Protein AF-A0A661Z3V1-F1 (afdb_monomer)

Sequence (154 aa):
MIVNGIKLTSKQKEFCDRLVETKNPSLAAEEAYDIGSRGGRGNVDKTVSTARTIASINLDKPNIRQYLESISGNAANRIEQLSVTAKNESVRLKANQDILDRAGYKAAESLDITSRGEKIDLIEQKVALILTGKNDEDVQEREDSESGEGVVQG

Radius of gyration: 33.27 Å; Cα contacts (8 Å, |Δi|>4): 101; chains: 1; bounding box: 82×81×58 Å

pLDDT: mean 76.79, std 19.76, range [37.66, 96.75]

Solvent-accessible surface area (backbone atoms only — not comparable to full-atom values): 9405 Å² total; per-residue (Å²): 91,73,55,99,89,34,72,41,50,72,48,56,49,43,24,52,56,35,25,73,72,67,73,33,52,37,61,14,28,26,66,40,66,54,59,57,76,81,87,45,91,85,45,66,70,58,41,54,54,49,18,43,50,53,24,52,56,46,66,68,33,67,56,51,46,54,49,55,51,52,52,51,52,53,50,50,56,49,39,55,50,32,42,75,67,43,86,50,59,73,57,15,52,51,29,46,47,55,52,38,57,73,73,62,62,70,78,77,82,80,81,80,63,66,63,94,83,45,81,62,66,68,67,60,57,53,53,49,45,70,74,65,73,71,71,94,78,82,79,86,84,86,88,91,86,87,88,85,90,84,82,90,82,132

Foldseek 3Di:
DADPNFDDDQLLVQLLVVCVVVVDLLVSQCVSVVQCVPPPPPCPPVSSVVSVVVSVVSCPDPSSVVVNVVVVVVVLVVLVCQLPPPPDVVSNVVSVVVVCVVVVPDDDDDPQPDDPNDRPPVVVVVVVCVVVVDDPDPPPDPPDDDDDDDDDDD

Mean predicted aligned error: 16.07 Å

Structure (mmCIF, N/CA/C/O backbone):
data_AF-A0A661Z3V1-F1
#
_entry.id   AF-A0A661Z3V1-F1
#
loop_
_atom_site.group_PDB
_atom_site.id
_atom_site.type_symbol
_atom_site.label_atom_id
_atom_site.label_alt_id
_atom_site.label_comp_id
_atom_site.label_asym_id
_atom_site.label_entity_id
_atom_site.label_seq_id
_atom_site.pdbx_PDB_ins_code
_atom_site.Cartn_x
_atom_site.Cartn_y
_atom_site.Cartn_z
_atom_site.occupancy
_atom_site.B_iso_or_equiv
_atom_site.auth_seq_id
_atom_site.auth_comp_id
_atom_site.auth_asym_id
_atom_site.auth_atom_id
_atom_site.pdbx_PDB_model_num
ATOM 1 N N . MET A 1 1 ? 16.608 -10.314 -4.526 1.00 78.19 1 MET A N 1
ATOM 2 C CA . MET A 1 1 ? 16.408 -10.387 -3.064 1.00 78.19 1 MET A CA 1
ATOM 3 C C . MET A 1 1 ? 15.111 -11.132 -2.778 1.00 78.19 1 MET A C 1
ATOM 5 O O . MET A 1 1 ? 14.251 -11.161 -3.652 1.00 78.19 1 MET A O 1
ATOM 9 N N . ILE A 1 2 ? 14.983 -11.766 -1.612 1.00 75.94 2 ILE A N 1
ATOM 10 C CA . ILE A 1 2 ? 13.731 -12.396 -1.170 1.00 75.94 2 ILE A CA 1
ATOM 11 C C . ILE A 1 2 ? 13.212 -11.574 0.008 1.00 75.94 2 ILE A C 1
ATOM 13 O O . ILE A 1 2 ? 13.961 -11.338 0.952 1.00 75.94 2 ILE A O 1
ATOM 17 N N . VAL A 1 3 ? 11.967 -11.110 -0.066 1.00 76.44 3 VAL A N 1
ATOM 18 C CA . VAL A 1 3 ? 11.303 -10.340 0.995 1.00 76.44 3 VAL A CA 1
ATOM 19 C C . VAL A 1 3 ? 9.957 -10.996 1.262 1.00 76.44 3 VAL A C 1
ATOM 21 O O . VAL A 1 3 ? 9.203 -11.211 0.321 1.00 76.44 3 VAL A O 1
ATOM 24 N N . ASN A 1 4 ? 9.670 -11.362 2.514 1.00 77.25 4 ASN A N 1
ATOM 25 C CA . ASN A 1 4 ? 8.447 -12.090 2.891 1.00 77.25 4 ASN A CA 1
ATOM 26 C C . ASN A 1 4 ? 8.201 -13.363 2.048 1.00 77.25 4 ASN A C 1
ATOM 28 O O . ASN A 1 4 ? 7.070 -13.671 1.695 1.00 77.25 4 ASN A O 1
ATOM 32 N N . GLY A 1 5 ? 9.266 -14.079 1.661 1.00 82.50 5 GLY A N 1
ATOM 33 C CA . GLY A 1 5 ? 9.178 -15.259 0.784 1.00 82.50 5 GLY A CA 1
ATOM 34 C C . GLY A 1 5 ? 9.009 -14.949 -0.712 1.00 82.50 5 GLY A C 1
ATOM 35 O O . GLY A 1 5 ? 9.015 -15.861 -1.532 1.00 82.50 5 GLY A O 1
ATOM 36 N N . ILE A 1 6 ? 8.933 -13.671 -1.092 1.00 88.50 6 ILE A N 1
ATOM 37 C CA . ILE A 1 6 ? 8.679 -13.217 -2.461 1.00 88.50 6 ILE A CA 1
ATOM 38 C C . ILE A 1 6 ? 9.979 -12.731 -3.102 1.00 88.50 6 ILE A C 1
ATOM 40 O O . ILE A 1 6 ? 10.717 -11.914 -2.543 1.00 88.50 6 ILE A O 1
ATOM 44 N N . LYS A 1 7 ? 10.276 -13.216 -4.311 1.00 91.50 7 LYS A N 1
ATOM 45 C CA . LYS A 1 7 ? 11.473 -12.817 -5.062 1.00 91.50 7 LYS A CA 1
ATOM 46 C C . LYS A 1 7 ? 11.233 -11.490 -5.789 1.00 91.50 7 LYS A C 1
ATOM 48 O O . LYS A 1 7 ? 10.493 -11.439 -6.770 1.00 91.50 7 LYS A O 1
ATOM 53 N N . LEU A 1 8 ? 11.917 -10.436 -5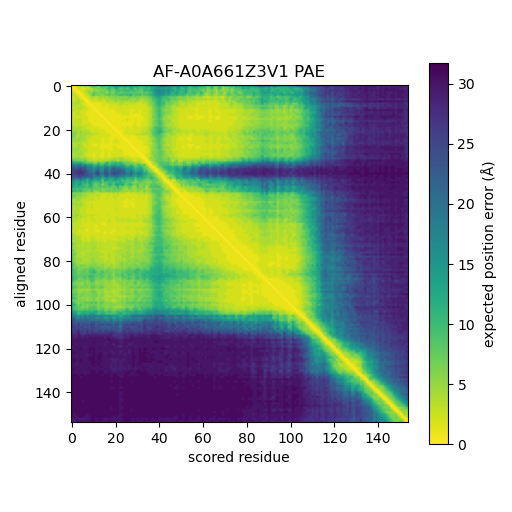.346 1.00 91.38 8 LEU A N 1
ATOM 54 C CA . LEU A 1 8 ? 11.914 -9.104 -5.963 1.00 91.38 8 LEU A CA 1
ATOM 55 C C . LEU A 1 8 ? 13.335 -8.684 -6.360 1.00 91.38 8 LEU A C 1
ATOM 57 O O . LEU A 1 8 ? 14.333 -9.148 -5.794 1.00 91.38 8 LEU A O 1
ATOM 61 N N . THR A 1 9 ? 13.451 -7.794 -7.341 1.00 93.81 9 THR A N 1
ATOM 62 C CA . THR A 1 9 ? 14.690 -7.032 -7.566 1.00 93.81 9 THR A CA 1
ATOM 63 C C . THR A 1 9 ? 14.732 -5.803 -6.653 1.00 93.81 9 THR A C 1
ATOM 65 O O . THR A 1 9 ? 13.703 -5.393 -6.119 1.00 93.81 9 THR A O 1
ATOM 68 N N . SER A 1 10 ? 15.913 -5.193 -6.484 1.00 93.31 10 SER A N 1
ATOM 69 C CA . SER A 1 10 ? 16.061 -3.985 -5.651 1.00 93.31 10 SER A CA 1
ATOM 70 C C . SER A 1 10 ? 15.134 -2.858 -6.116 1.00 93.31 10 SER A C 1
ATOM 72 O O . SER A 1 10 ? 14.394 -2.304 -5.312 1.00 93.31 10 SER A O 1
ATOM 74 N N . LYS A 1 11 ? 15.087 -2.608 -7.433 1.00 92.88 11 LYS A N 1
ATOM 75 C CA . LYS A 1 11 ? 14.214 -1.588 -8.035 1.00 92.88 11 LYS A CA 1
ATOM 76 C C . LYS A 1 11 ? 12.727 -1.890 -7.857 1.00 92.88 11 LYS A C 1
ATOM 78 O O . LYS A 1 11 ? 11.929 -0.982 -7.694 1.00 92.88 11 LYS A O 1
ATOM 83 N N . GLN A 1 12 ? 12.336 -3.165 -7.884 1.00 94.06 12 GLN A N 1
ATOM 84 C CA . GLN A 1 12 ? 10.936 -3.543 -7.665 1.00 94.06 12 GLN A CA 1
ATOM 85 C C . GLN A 1 12 ? 10.508 -3.316 -6.218 1.00 94.06 12 GLN A C 1
ATOM 87 O O . GLN A 1 12 ? 9.390 -2.866 -5.988 1.00 94.06 12 GLN A O 1
ATOM 92 N N . LYS A 1 13 ? 11.387 -3.611 -5.253 1.00 94.25 13 LYS A N 1
ATOM 93 C CA . LYS A 1 13 ? 11.128 -3.295 -3.848 1.00 94.25 13 LYS A CA 1
ATOM 94 C C . LYS A 1 13 ? 11.000 -1.785 -3.656 1.00 94.25 13 LYS A C 1
ATOM 96 O O . LYS A 1 13 ? 10.015 -1.339 -3.085 1.00 94.25 13 LYS A O 1
ATOM 101 N N . GLU A 1 14 ? 11.950 -1.021 -4.185 1.00 94.50 14 GLU A N 1
ATOM 102 C CA . GLU A 1 14 ? 11.938 0.441 -4.112 1.00 94.50 14 GLU A CA 1
ATOM 103 C C . GLU A 1 14 ? 10.673 1.037 -4.740 1.00 94.50 14 GLU A C 1
ATOM 105 O O . GLU A 1 14 ? 10.016 1.865 -4.119 1.00 94.50 14 GLU A O 1
ATOM 110 N N . PHE A 1 15 ? 10.254 0.534 -5.905 1.00 95.75 15 PHE A N 1
ATOM 111 C CA . PHE A 1 15 ? 8.981 0.907 -6.522 1.00 95.75 15 PHE A CA 1
ATOM 112 C C . PHE A 1 15 ? 7.792 0.676 -5.582 1.00 95.75 15 PHE A C 1
ATOM 114 O O . PHE A 1 15 ? 6.937 1.546 -5.451 1.00 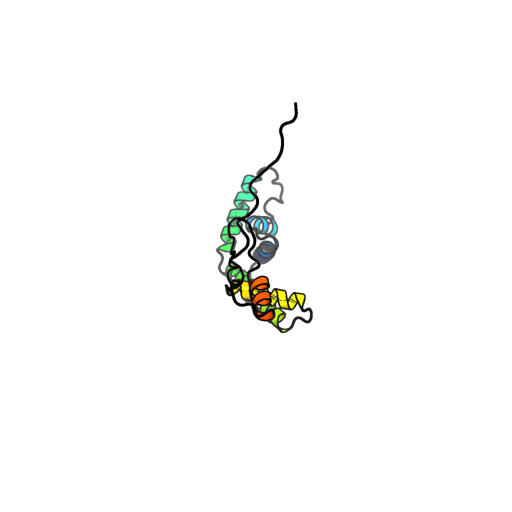95.75 15 PHE A O 1
ATOM 121 N N . CYS A 1 16 ? 7.728 -0.478 -4.914 1.00 94.69 16 CYS A N 1
ATOM 122 C CA . CYS A 1 16 ? 6.636 -0.780 -3.989 1.00 94.69 16 CYS A CA 1
ATOM 123 C C . CYS A 1 16 ? 6.660 0.132 -2.757 1.00 94.69 16 CYS A C 1
ATOM 125 O O . CYS A 1 16 ? 5.613 0.628 -2.350 1.00 94.69 16 CYS A O 1
ATOM 127 N N . ASP A 1 17 ? 7.841 0.376 -2.186 1.00 94.00 17 ASP A N 1
ATOM 128 C CA . ASP A 1 17 ? 7.997 1.241 -1.016 1.00 94.00 17 ASP A CA 1
ATOM 129 C C . ASP A 1 17 ? 7.568 2.685 -1.354 1.00 94.00 17 ASP A C 1
ATOM 131 O O . ASP A 1 17 ? 6.770 3.284 -0.631 1.00 94.00 17 ASP A O 1
ATOM 135 N N . ARG A 1 18 ? 7.994 3.204 -2.515 1.00 94.50 18 ARG A N 1
ATOM 136 C CA . ARG A 1 18 ? 7.585 4.526 -3.016 1.00 94.50 18 ARG A CA 1
ATOM 137 C C . ARG A 1 18 ? 6.113 4.600 -3.381 1.00 94.50 18 ARG A C 1
ATOM 139 O O . ARG A 1 18 ? 5.491 5.640 -3.186 1.00 94.50 18 ARG A O 1
ATOM 146 N N . LEU A 1 19 ? 5.527 3.521 -3.892 1.00 95.44 19 LEU A N 1
ATOM 147 C CA . LEU A 1 19 ? 4.099 3.479 -4.199 1.00 95.44 19 LEU A CA 1
ATOM 148 C C . LEU A 1 19 ? 3.251 3.623 -2.930 1.00 95.44 19 LEU A C 1
ATOM 150 O O . LEU A 1 19 ? 2.266 4.360 -2.939 1.00 95.44 19 LEU A O 1
ATOM 154 N N . VAL A 1 20 ? 3.639 2.953 -1.841 1.00 93.31 20 VAL A N 1
ATOM 155 C CA . VAL A 1 20 ? 2.945 3.054 -0.546 1.00 93.31 20 VAL A CA 1
ATOM 156 C C . VAL A 1 20 ? 3.062 4.466 0.038 1.00 93.31 20 VAL A C 1
ATOM 158 O O . VAL A 1 20 ? 2.091 4.976 0.594 1.00 93.31 20 VAL A O 1
ATOM 161 N N . GLU A 1 21 ? 4.219 5.109 -0.123 1.00 93.00 21 GLU A N 1
ATOM 162 C CA . GLU A 1 21 ? 4.480 6.472 0.352 1.00 93.00 21 GLU A CA 1
ATOM 163 C C . GLU A 1 21 ? 3.729 7.538 -0.466 1.00 93.00 21 GLU A C 1
ATOM 165 O O . GLU A 1 21 ? 2.983 8.349 0.082 1.00 93.00 21 GLU A O 1
ATOM 170 N N . THR A 1 22 ? 3.903 7.526 -1.787 1.00 91.94 22 THR A N 1
ATOM 171 C CA . THR A 1 22 ? 3.431 8.592 -2.688 1.00 91.94 22 THR A CA 1
ATOM 172 C C . THR A 1 22 ? 1.981 8.424 -3.132 1.00 91.94 22 THR A C 1
ATOM 174 O O . THR A 1 22 ? 1.359 9.389 -3.573 1.00 91.94 22 THR A O 1
ATOM 177 N N . LYS A 1 23 ? 1.445 7.195 -3.077 1.00 92.44 23 LYS A N 1
ATOM 178 C CA . LYS A 1 23 ? 0.152 6.804 -3.669 1.00 92.44 23 LYS A CA 1
ATOM 179 C C . LYS A 1 23 ? 0.043 7.112 -5.171 1.00 92.44 23 LYS A C 1
ATOM 181 O O . LYS A 1 23 ? -1.060 7.165 -5.712 1.00 92.44 23 LYS A O 1
ATOM 186 N N . ASN A 1 24 ? 1.175 7.292 -5.856 1.00 93.69 24 ASN A N 1
ATOM 187 C CA . ASN A 1 24 ? 1.236 7.582 -7.283 1.00 93.69 24 ASN A CA 1
ATOM 188 C C . ASN A 1 24 ? 2.177 6.584 -7.986 1.00 93.69 24 ASN A C 1
ATOM 190 O O . ASN A 1 24 ? 3.397 6.687 -7.845 1.00 93.69 24 ASN A O 1
ATOM 194 N N . PRO A 1 25 ? 1.639 5.637 -8.780 1.00 93.00 25 PRO A N 1
ATOM 195 C CA . PRO A 1 25 ? 2.447 4.631 -9.465 1.00 93.00 25 PRO A CA 1
ATOM 196 C C . PRO A 1 25 ? 3.482 5.206 -10.431 1.00 93.00 25 PRO A C 1
ATOM 198 O O . PRO A 1 25 ? 4.581 4.666 -10.530 1.00 93.00 25 PRO A O 1
ATOM 201 N N . SER A 1 26 ? 3.158 6.292 -11.134 1.00 92.38 26 SER A N 1
ATOM 202 C CA . SER A 1 26 ? 4.089 6.907 -12.082 1.00 92.38 26 SER A CA 1
ATOM 203 C C . SER A 1 26 ? 5.271 7.536 -11.350 1.00 92.38 26 SER A C 1
ATOM 205 O O . SER A 1 26 ? 6.409 7.263 -11.710 1.00 92.38 26 SER A O 1
ATOM 207 N N . LEU A 1 27 ? 5.013 8.283 -10.272 1.00 91.06 27 LEU A N 1
ATOM 208 C CA . LEU A 1 27 ? 6.071 8.900 -9.465 1.00 91.06 27 LEU A CA 1
ATOM 209 C C . LEU A 1 27 ? 6.961 7.838 -8.800 1.00 91.06 27 LEU A C 1
ATOM 211 O O . LEU A 1 27 ? 8.185 7.924 -8.845 1.00 91.06 27 LEU A O 1
ATOM 215 N N . ALA A 1 28 ? 6.354 6.773 -8.271 1.00 94.00 28 ALA A N 1
ATOM 216 C CA . ALA A 1 28 ? 7.095 5.641 -7.724 1.00 94.00 28 ALA A CA 1
ATOM 217 C C . ALA A 1 28 ? 8.000 4.964 -8.770 1.00 94.00 28 ALA A C 1
ATOM 219 O O . ALA A 1 28 ? 9.095 4.508 -8.442 1.00 94.00 28 ALA A O 1
ATOM 220 N N . ALA A 1 29 ? 7.561 4.894 -10.033 1.00 92.81 29 ALA A N 1
ATOM 221 C CA . ALA A 1 29 ? 8.377 4.379 -11.129 1.00 92.81 29 ALA A CA 1
ATOM 222 C C . ALA A 1 29 ? 9.503 5.343 -11.523 1.00 92.81 29 ALA A C 1
ATOM 224 O O . ALA A 1 29 ? 10.613 4.876 -11.775 1.00 92.81 29 ALA A O 1
ATOM 225 N N . GLU A 1 30 ? 9.247 6.653 -11.561 1.00 90.50 30 GLU A N 1
ATOM 226 C CA . GLU A 1 30 ? 10.266 7.672 -11.848 1.00 90.50 30 GLU A CA 1
ATOM 227 C C . GLU A 1 30 ? 11.429 7.580 -10.865 1.00 90.50 30 GLU A C 1
ATOM 229 O O . GLU A 1 30 ? 12.578 7.447 -11.291 1.00 90.50 30 GLU A O 1
ATOM 234 N N . GLU A 1 31 ? 11.119 7.545 -9.568 1.00 90.00 31 GLU A N 1
ATOM 235 C CA . GLU A 1 31 ? 12.117 7.478 -8.502 1.00 90.00 31 GLU A CA 1
ATOM 236 C C . GLU A 1 31 ? 12.857 6.131 -8.495 1.00 90.00 31 GLU A C 1
ATOM 238 O O . GLU A 1 31 ? 14.084 6.100 -8.540 1.00 90.00 31 GLU A O 1
ATOM 243 N N . ALA A 1 32 ? 12.137 5.003 -8.526 1.00 91.94 32 ALA A N 1
ATOM 244 C CA . ALA A 1 32 ? 12.758 3.678 -8.403 1.00 91.94 32 ALA A CA 1
ATOM 245 C C . ALA A 1 32 ? 13.565 3.236 -9.640 1.00 91.94 32 ALA A C 1
ATOM 247 O O . ALA A 1 32 ? 14.428 2.353 -9.561 1.00 91.94 32 ALA A O 1
ATOM 248 N N . TYR A 1 33 ? 13.261 3.792 -10.817 1.00 88.50 33 TYR A N 1
ATOM 249 C CA . TYR A 1 33 ? 13.943 3.447 -12.067 1.00 88.50 33 TYR A CA 1
ATOM 250 C C . TYR A 1 33 ? 14.862 4.546 -12.591 1.00 88.50 33 TYR A C 1
ATOM 252 O O . TYR A 1 33 ? 15.543 4.288 -13.588 1.00 88.50 33 TYR A O 1
ATOM 260 N N . ASP A 1 34 ? 14.959 5.678 -11.889 1.00 84.81 34 ASP A N 1
ATOM 261 C CA . ASP A 1 34 ? 15.796 6.826 -12.247 1.00 84.81 34 ASP A CA 1
ATOM 262 C C . ASP A 1 34 ? 15.423 7.407 -13.627 1.00 84.81 34 ASP A C 1
ATOM 264 O O . ASP A 1 34 ? 16.269 7.692 -14.482 1.00 84.81 34 ASP A O 1
ATOM 268 N N . ILE A 1 35 ? 14.115 7.504 -13.894 1.00 80.19 35 ILE A N 1
ATOM 269 C CA . ILE A 1 35 ? 13.588 7.925 -15.197 1.00 80.19 35 ILE A CA 1
ATOM 270 C C . ILE A 1 35 ? 13.738 9.448 -15.314 1.00 80.19 35 ILE A C 1
ATOM 272 O O . ILE A 1 35 ? 13.036 10.203 -14.656 1.00 80.19 35 ILE A O 1
ATOM 276 N N 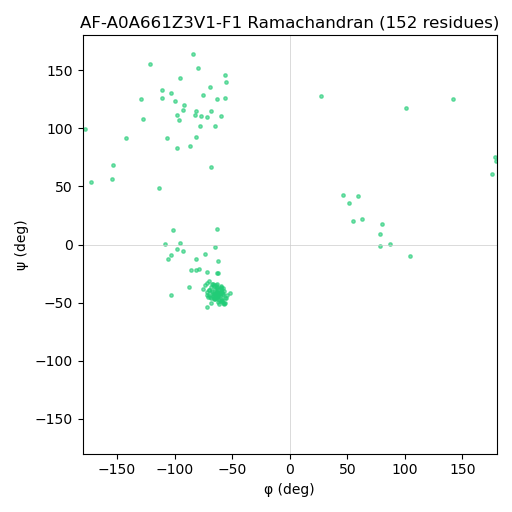. GLY A 1 36 ? 14.640 9.904 -16.188 1.00 69.56 36 GLY A N 1
ATOM 277 C CA . GLY A 1 36 ? 14.847 11.331 -16.485 1.00 69.56 36 GLY A CA 1
ATOM 278 C C . GLY A 1 36 ? 16.100 11.962 -15.862 1.00 69.56 36 GLY A C 1
ATOM 279 O O . GLY A 1 36 ? 16.490 13.056 -16.269 1.00 69.56 36 GLY A O 1
ATOM 280 N N . SER A 1 37 ? 16.794 11.263 -14.961 1.00 66.38 37 SER A N 1
ATOM 281 C CA . SER A 1 37 ? 17.930 11.811 -14.198 1.00 66.38 37 SER A CA 1
ATOM 282 C C . SER A 1 37 ? 19.252 11.876 -14.974 1.00 66.38 37 SER A C 1
ATOM 284 O O . SER A 1 37 ? 20.131 12.675 -14.652 1.00 66.38 37 SER A O 1
ATOM 286 N N . ARG A 1 38 ? 19.413 11.083 -16.045 1.00 56.03 38 ARG A N 1
ATOM 287 C CA . ARG A 1 38 ? 20.602 11.112 -16.920 1.00 56.03 38 ARG A CA 1
ATOM 288 C C . ARG A 1 38 ? 20.355 11.956 -18.176 1.00 56.03 38 ARG A C 1
ATOM 290 O O . ARG A 1 38 ? 20.029 11.434 -19.235 1.00 56.03 38 ARG A O 1
ATOM 297 N N . GLY A 1 39 ? 20.528 13.275 -18.049 1.00 50.91 39 GLY A N 1
ATOM 298 C CA . GLY A 1 39 ? 20.785 14.195 -19.174 1.00 50.91 39 GLY A CA 1
ATOM 299 C C . GLY A 1 39 ? 19.591 14.625 -20.041 1.00 50.91 39 GLY A C 1
ATOM 300 O O . GLY A 1 39 ? 19.791 15.272 -21.065 1.00 50.91 39 GLY A O 1
ATOM 301 N N . GLY A 1 40 ? 18.354 14.305 -19.658 1.00 48.62 40 GLY A N 1
ATOM 302 C CA . GLY A 1 40 ? 17.185 14.434 -20.532 1.00 48.62 40 GLY A CA 1
ATOM 303 C C . GLY A 1 40 ? 16.157 15.483 -20.115 1.00 48.62 40 GLY A C 1
ATOM 304 O O . GLY A 1 40 ? 14.970 15.179 -20.128 1.00 48.62 40 GLY A O 1
ATOM 305 N N . ARG A 1 41 ? 16.550 16.726 -19.802 1.00 50.19 41 ARG A N 1
ATOM 306 C CA . ARG A 1 41 ? 15.584 17.824 -19.539 1.00 50.19 41 ARG A CA 1
ATOM 307 C C . ARG A 1 41 ? 14.745 18.218 -20.775 1.00 50.19 41 ARG A C 1
ATOM 309 O O . ARG A 1 41 ? 13.899 19.096 -20.685 1.00 50.19 41 ARG A O 1
ATOM 316 N N . GLY A 1 42 ? 14.984 17.585 -21.928 1.00 52.09 42 GLY A N 1
ATOM 317 C CA . GLY A 1 42 ? 14.401 17.944 -23.224 1.00 52.09 42 GLY A CA 1
ATOM 318 C C . GLY A 1 42 ? 13.141 17.184 -23.653 1.00 52.09 42 GLY A C 1
ATOM 319 O O . GLY A 1 42 ? 12.682 17.419 -24.763 1.00 52.09 42 GLY A O 1
ATOM 320 N N . ASN A 1 43 ? 12.590 16.256 -22.861 1.00 62.94 43 ASN A N 1
ATOM 321 C CA . ASN A 1 43 ? 11.362 15.531 -23.237 1.00 62.94 43 ASN A CA 1
ATOM 322 C C . ASN A 1 43 ? 10.571 15.049 -22.006 1.00 62.94 43 ASN A C 1
ATOM 324 O O . ASN A 1 43 ? 10.472 13.849 -21.746 1.00 62.94 43 ASN A O 1
ATOM 328 N N . VAL A 1 44 ? 9.999 15.993 -21.251 1.00 65.00 44 VAL A N 1
ATOM 329 C CA . VAL A 1 44 ? 9.140 15.709 -20.082 1.00 65.00 44 VAL A CA 1
ATOM 330 C C . VAL A 1 44 ? 8.016 14.726 -20.443 1.00 65.00 44 VAL A C 1
ATOM 332 O O . VAL A 1 44 ? 7.798 13.753 -19.725 1.00 65.00 44 VAL A O 1
ATOM 335 N N . ASP A 1 45 ? 7.396 14.885 -21.614 1.00 65.31 45 ASP A N 1
ATOM 336 C CA . ASP A 1 45 ? 6.300 14.019 -22.069 1.00 65.31 45 ASP A CA 1
ATOM 337 C C . ASP A 1 45 ? 6.721 12.551 -22.257 1.00 65.31 45 ASP A C 1
ATOM 339 O O . ASP A 1 45 ? 5.968 11.625 -21.940 1.00 65.31 45 ASP A O 1
ATOM 343 N N . LYS A 1 46 ? 7.954 12.304 -22.726 1.00 66.38 46 LYS A N 1
ATOM 344 C CA . LYS A 1 46 ? 8.479 10.936 -22.884 1.00 66.38 46 LYS A CA 1
ATOM 345 C C . LYS A 1 46 ? 8.816 10.307 -21.535 1.00 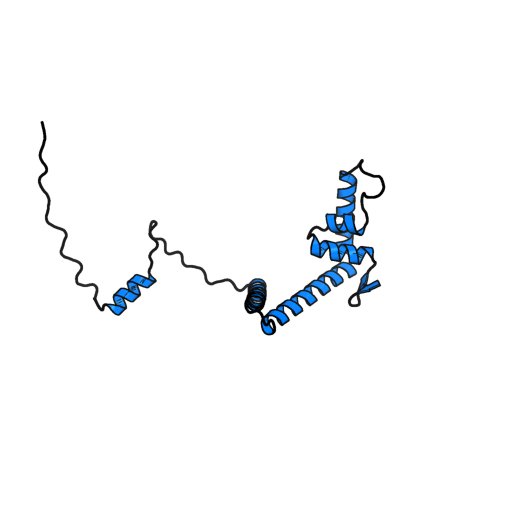66.38 46 LYS A C 1
ATOM 347 O O . LYS A 1 46 ? 8.602 9.106 -21.371 1.00 66.38 46 LYS A O 1
ATOM 352 N N . THR A 1 47 ? 9.298 11.099 -20.578 1.00 72.44 47 THR A N 1
ATOM 353 C CA . THR A 1 47 ? 9.559 10.657 -19.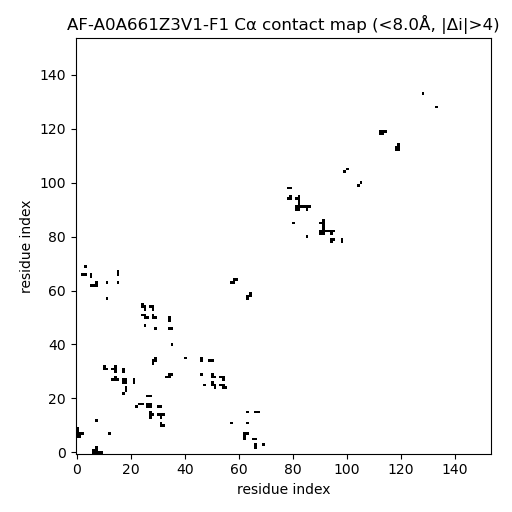199 1.00 72.44 47 THR A CA 1
ATOM 354 C C . THR A 1 47 ? 8.266 10.188 -18.535 1.00 72.44 47 THR A C 1
ATOM 356 O O . THR A 1 47 ? 8.200 9.043 -18.089 1.00 72.44 47 THR A O 1
ATOM 359 N N . VAL A 1 48 ? 7.208 11.004 -18.590 1.00 74.06 48 VAL A N 1
ATOM 360 C CA . VAL A 1 48 ? 5.897 10.680 -17.997 1.00 74.06 48 VAL A CA 1
ATOM 361 C C . VAL A 1 48 ? 5.278 9.437 -18.647 1.00 74.06 48 VAL A C 1
ATOM 363 O O . VAL A 1 48 ? 4.777 8.546 -17.956 1.00 74.06 48 VAL A O 1
ATOM 366 N N . SER A 1 49 ? 5.342 9.331 -19.979 1.00 82.25 49 SER A N 1
ATOM 367 C CA . SER A 1 49 ? 4.832 8.159 -20.708 1.00 82.25 49 SER A CA 1
ATOM 368 C C . SER A 1 49 ? 5.584 6.869 -20.341 1.00 82.25 49 SER A C 1
ATOM 370 O O . SER A 1 49 ? 4.979 5.816 -20.107 1.00 82.25 49 SER A O 1
ATOM 372 N N . THR A 1 50 ? 6.909 6.960 -20.206 1.00 86.62 50 THR A N 1
ATOM 373 C CA . THR A 1 50 ? 7.764 5.830 -19.814 1.00 86.62 50 THR A CA 1
ATOM 374 C C . THR A 1 50 ? 7.472 5.388 -18.382 1.00 86.62 50 THR A C 1
ATOM 376 O O . THR A 1 50 ? 7.283 4.197 -18.133 1.00 86.62 50 THR A O 1
ATOM 379 N N . ALA A 1 51 ? 7.366 6.339 -17.452 1.00 89.44 51 ALA A N 1
ATOM 380 C CA . ALA A 1 51 ? 7.037 6.077 -16.057 1.00 89.44 51 ALA A CA 1
ATOM 381 C C . ALA A 1 51 ? 5.689 5.377 -15.902 1.00 89.44 51 ALA A C 1
ATOM 383 O O . ALA A 1 51 ? 5.601 4.336 -15.249 1.00 89.44 51 ALA A O 1
ATOM 384 N N . ARG A 1 52 ? 4.655 5.884 -16.581 1.00 91.56 52 ARG A N 1
ATOM 385 C CA . ARG A 1 52 ? 3.318 5.280 -16.574 1.00 91.56 52 ARG A CA 1
ATOM 386 C C . ARG A 1 52 ? 3.334 3.846 -17.105 1.00 91.56 52 ARG A C 1
ATOM 388 O O . ARG A 1 52 ? 2.693 2.968 -16.532 1.00 91.56 52 ARG A O 1
ATOM 395 N N . THR A 1 53 ? 4.090 3.601 -18.174 1.00 92.50 53 THR A N 1
ATOM 396 C CA . THR A 1 53 ? 4.221 2.266 -18.773 1.00 92.50 53 THR A CA 1
ATOM 397 C C . THR A 1 53 ? 4.924 1.298 -17.821 1.00 92.50 53 THR A C 1
ATOM 399 O O . THR A 1 53 ? 4.426 0.200 -17.576 1.00 92.50 53 THR A O 1
ATOM 402 N N . ILE A 1 54 ? 6.046 1.710 -17.222 1.00 91.81 54 ILE A N 1
ATOM 403 C CA . ILE A 1 54 ? 6.786 0.898 -16.245 1.00 91.81 54 ILE A CA 1
ATOM 404 C C . ILE A 1 54 ? 5.927 0.611 -15.013 1.00 91.81 54 ILE A C 1
ATOM 406 O O . ILE A 1 54 ? 5.913 -0.525 -14.536 1.00 91.81 54 ILE A O 1
ATOM 410 N N . ALA A 1 55 ? 5.188 1.608 -14.526 1.00 94.00 55 ALA A N 1
ATOM 411 C CA . ALA A 1 55 ? 4.272 1.454 -13.408 1.00 94.00 55 ALA A CA 1
ATOM 412 C C . ALA A 1 55 ? 3.191 0.408 -13.705 1.00 94.00 55 ALA A C 1
ATOM 414 O O . ALA A 1 55 ? 3.016 -0.514 -12.911 1.00 94.00 55 ALA A O 1
ATOM 415 N N . SER A 1 56 ? 2.531 0.491 -14.868 1.00 95.62 56 SER A N 1
ATOM 416 C CA . SER A 1 56 ? 1.531 -0.498 -15.294 1.00 95.62 56 SER A CA 1
ATOM 417 C C . SER A 1 56 ? 2.129 -1.903 -15.350 1.00 95.62 56 SER A C 1
ATOM 419 O O . SER A 1 56 ? 1.614 -2.824 -14.725 1.00 95.62 56 SER A O 1
ATOM 421 N N . ILE A 1 57 ? 3.280 -2.053 -16.015 1.00 93.94 57 ILE A N 1
ATOM 422 C CA . ILE A 1 57 ? 3.974 -3.341 -16.135 1.00 93.94 57 ILE A CA 1
ATOM 423 C C . ILE A 1 57 ? 4.339 -3.901 -14.758 1.00 93.94 57 ILE A C 1
ATOM 425 O O . ILE A 1 57 ? 4.266 -5.107 -14.543 1.00 93.94 57 ILE A O 1
ATOM 429 N N . ASN A 1 58 ? 4.773 -3.059 -13.820 1.00 93.62 58 ASN A N 1
ATOM 430 C CA . ASN A 1 58 ? 5.106 -3.502 -12.473 1.00 93.62 58 ASN A CA 1
ATOM 431 C C . ASN A 1 58 ? 3.874 -3.918 -11.675 1.00 93.62 58 ASN A C 1
ATOM 433 O O . ASN A 1 58 ? 3.916 -4.961 -11.027 1.00 93.62 58 ASN A O 1
ATOM 437 N N . LEU A 1 59 ? 2.785 -3.156 -11.748 1.00 95.00 59 LEU A N 1
ATOM 438 C CA . LEU A 1 59 ? 1.535 -3.510 -11.081 1.00 95.00 59 LEU A CA 1
ATOM 439 C C . LEU A 1 59 ? 0.936 -4.809 -11.626 1.00 95.00 59 LEU A C 1
ATOM 441 O O . LEU A 1 59 ? 0.245 -5.498 -10.885 1.00 95.00 59 LEU A O 1
ATOM 445 N N . ASP A 1 60 ? 1.244 -5.194 -12.865 1.00 95.50 60 ASP A N 1
ATOM 446 C CA . ASP A 1 60 ? 0.802 -6.464 -13.448 1.00 95.50 60 ASP A CA 1
ATOM 447 C C . ASP A 1 60 ? 1.648 -7.676 -13.051 1.00 95.50 60 ASP A C 1
ATOM 449 O O . ASP A 1 60 ? 1.226 -8.819 -13.245 1.00 95.50 60 ASP A O 1
ATOM 453 N N . LYS A 1 61 ? 2.822 -7.471 -12.446 1.00 94.69 61 LYS A N 1
ATOM 454 C CA . LYS A 1 61 ? 3.686 -8.586 -12.053 1.00 94.69 61 LYS A CA 1
ATOM 455 C C . LYS A 1 61 ? 3.153 -9.293 -10.798 1.00 94.69 61 LYS A C 1
ATOM 457 O O . LYS A 1 61 ? 2.990 -8.642 -9.762 1.00 94.69 61 LYS A O 1
ATOM 462 N N . PRO A 1 62 ? 2.995 -10.634 -10.822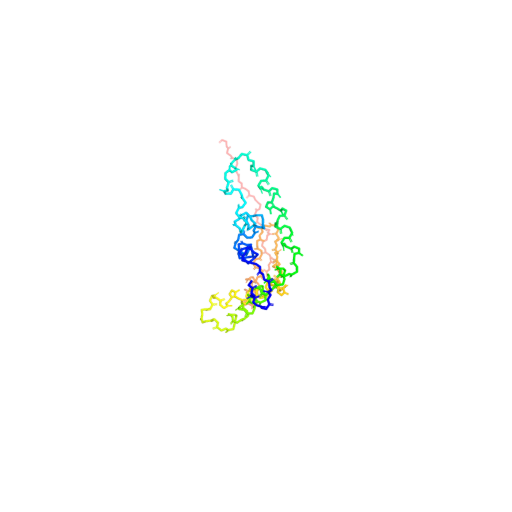 1.00 94.56 62 PRO A N 1
ATOM 463 C CA . PRO A 1 62 ? 2.464 -11.389 -9.685 1.00 94.56 62 PRO A CA 1
ATOM 464 C C . PRO A 1 62 ? 3.255 -11.200 -8.388 1.00 94.56 62 PRO A C 1
ATOM 466 O O . PRO A 1 62 ? 2.671 -11.060 -7.323 1.00 94.56 62 PRO A O 1
ATOM 469 N N . ASN A 1 63 ? 4.586 -11.143 -8.469 1.00 93.88 63 ASN A N 1
ATOM 470 C CA . ASN A 1 63 ? 5.439 -10.959 -7.295 1.00 93.88 63 ASN A CA 1
ATOM 471 C C . ASN A 1 63 ? 5.277 -9.570 -6.651 1.00 93.88 63 ASN A C 1
ATOM 473 O O . ASN A 1 63 ? 5.354 -9.451 -5.434 1.00 93.88 63 ASN A O 1
ATOM 477 N N . ILE A 1 64 ? 5.031 -8.523 -7.441 1.00 94.31 64 ILE A N 1
ATOM 478 C CA . ILE A 1 64 ? 4.762 -7.178 -6.917 1.00 94.31 64 ILE A CA 1
ATOM 479 C C . ILE A 1 64 ? 3.387 -7.136 -6.251 1.00 94.31 64 ILE A C 1
ATOM 481 O O . ILE A 1 64 ? 3.283 -6.648 -5.129 1.00 94.31 64 ILE A O 1
ATOM 485 N N . ARG A 1 65 ? 2.357 -7.709 -6.890 1.00 94.56 65 ARG A N 1
ATOM 486 C CA . ARG A 1 65 ? 1.011 -7.814 -6.300 1.00 94.56 65 ARG A CA 1
ATOM 487 C C . ARG A 1 65 ? 1.038 -8.555 -4.964 1.00 94.56 65 ARG A C 1
ATOM 489 O O . ARG A 1 65 ? 0.615 -7.994 -3.962 1.00 94.56 65 ARG A O 1
ATOM 496 N N . GLN A 1 66 ? 1.655 -9.737 -4.926 1.00 93.75 66 GLN A N 1
ATOM 497 C CA . GLN A 1 66 ? 1.820 -10.518 -3.694 1.00 93.75 66 GLN A CA 1
ATOM 498 C C . GLN A 1 66 ? 2.564 -9.739 -2.604 1.00 93.75 66 GLN A C 1
ATOM 500 O O . GLN A 1 66 ? 2.244 -9.848 -1.422 1.00 93.75 66 GLN A O 1
ATOM 505 N N . TYR A 1 67 ? 3.570 -8.941 -2.974 1.00 94.25 67 TYR A N 1
ATOM 506 C CA . TYR A 1 67 ? 4.314 -8.156 -1.994 1.00 94.25 67 TYR A CA 1
ATOM 507 C C . TYR A 1 67 ? 3.458 -7.036 -1.405 1.00 94.25 67 TYR A C 1
ATOM 509 O O . TYR A 1 67 ? 3.423 -6.887 -0.182 1.00 94.25 67 TYR A O 1
ATOM 517 N N . LEU A 1 68 ? 2.728 -6.301 -2.246 1.00 93.44 68 LEU A N 1
ATOM 518 C CA . LEU A 1 68 ? 1.790 -5.270 -1.802 1.00 93.44 68 LEU A CA 1
ATOM 519 C C . LEU A 1 68 ? 0.680 -5.868 -0.925 1.00 93.44 68 LEU A C 1
ATOM 521 O O . LEU A 1 68 ? 0.415 -5.339 0.150 1.00 93.44 68 LEU A O 1
ATOM 525 N N . GLU A 1 69 ? 0.121 -7.017 -1.310 1.00 92.56 69 GLU A N 1
ATOM 526 C CA . GLU A 1 69 ? -0.836 -7.777 -0.494 1.00 92.56 69 GLU A CA 1
ATOM 527 C C . GLU A 1 69 ? -0.237 -8.167 0.865 1.00 92.56 69 GLU A C 1
ATOM 529 O O . GLU A 1 69 ? -0.884 -7.992 1.898 1.00 92.56 69 GLU A O 1
ATOM 534 N N . SER A 1 70 ? 1.023 -8.619 0.899 1.00 93.00 70 SER A N 1
ATOM 535 C CA . SER A 1 70 ? 1.709 -8.955 2.153 1.00 93.00 70 SER A CA 1
ATOM 536 C C . SER A 1 70 ? 1.878 -7.737 3.069 1.00 93.00 70 SER A C 1
ATOM 538 O O . SER A 1 70 ? 1.725 -7.848 4.286 1.00 93.00 70 SER A O 1
ATOM 540 N N . ILE A 1 71 ? 2.158 -6.555 2.504 1.00 91.19 71 ILE A N 1
ATOM 541 C CA . ILE A 1 71 ? 2.236 -5.301 3.263 1.00 91.19 71 ILE A CA 1
ATOM 542 C C . ILE A 1 71 ? 0.859 -4.957 3.829 1.00 91.19 71 ILE A C 1
ATOM 544 O O . ILE A 1 71 ? 0.754 -4.654 5.018 1.00 91.19 71 ILE A O 1
ATOM 548 N N . SER A 1 72 ? -0.190 -5.041 3.009 1.00 89.69 72 SER A N 1
ATOM 549 C CA . SER A 1 72 ? -1.565 -4.776 3.435 1.00 89.69 72 SER A CA 1
ATOM 550 C C . SER A 1 72 ? -2.016 -5.725 4.547 1.00 89.69 72 SER A C 1
ATOM 552 O O . SER A 1 72 ? -2.554 -5.258 5.550 1.00 89.69 72 SER A O 1
ATOM 554 N N . GLY A 1 73 ? -1.737 -7.026 4.431 1.00 90.81 73 GLY A N 1
ATOM 555 C CA . GLY A 1 73 ? -2.047 -8.010 5.472 1.00 90.81 73 GLY A CA 1
ATOM 556 C C . GLY A 1 73 ? -1.305 -7.729 6.780 1.00 90.81 73 GLY A C 1
ATOM 557 O O . GLY A 1 73 ? -1.904 -7.716 7.853 1.00 90.81 73 GLY A O 1
ATOM 558 N N . ASN A 1 74 ? -0.012 -7.399 6.701 1.00 91.56 74 ASN A N 1
ATOM 559 C CA . ASN A 1 74 ? 0.770 -7.015 7.878 1.00 91.56 74 ASN A CA 1
ATOM 560 C C . ASN A 1 74 ? 0.243 -5.735 8.542 1.00 91.56 74 ASN A C 1
ATOM 562 O O . ASN A 1 74 ? 0.259 -5.628 9.768 1.00 91.56 74 ASN A O 1
ATOM 566 N N . ALA A 1 75 ? -0.213 -4.760 7.755 1.00 91.19 75 ALA A N 1
ATOM 567 C CA . ALA A 1 75 ? -0.817 -3.541 8.278 1.00 91.19 75 ALA A CA 1
ATOM 568 C C . ALA A 1 75 ? -2.152 -3.831 8.981 1.00 91.19 75 ALA A C 1
ATOM 570 O O . ALA A 1 75 ? -2.357 -3.346 10.091 1.00 91.19 75 ALA A O 1
ATOM 571 N N . ALA A 1 76 ? -3.011 -4.665 8.389 1.00 92.06 76 ALA A N 1
ATOM 572 C CA . ALA A 1 76 ? -4.279 -5.074 8.992 1.00 92.06 76 ALA A CA 1
ATOM 573 C C . ALA A 1 76 ? -4.065 -5.765 10.350 1.00 92.06 76 ALA A C 1
ATOM 575 O O . ALA A 1 76 ? -4.644 -5.343 11.348 1.00 92.06 76 ALA A O 1
ATOM 576 N N . ASN A 1 77 ? -3.139 -6.729 10.417 1.00 93.88 77 ASN A N 1
ATOM 577 C CA . ASN A 1 77 ? -2.794 -7.418 11.667 1.00 93.88 77 ASN A CA 1
ATOM 578 C C . ASN A 1 77 ? -2.283 -6.444 12.741 1.00 93.88 77 ASN A C 1
ATOM 580 O O . ASN A 1 77 ? -2.582 -6.585 13.924 1.00 93.88 77 ASN A O 1
ATOM 584 N N . ARG A 1 78 ? -1.506 -5.427 12.348 1.00 94.38 78 ARG A N 1
ATOM 585 C CA . ARG A 1 78 ? -1.033 -4.397 13.287 1.00 94.38 78 ARG A CA 1
ATOM 586 C C . ARG A 1 78 ? -2.170 -3.521 13.799 1.00 94.38 78 ARG A C 1
ATOM 588 O O . ARG A 1 78 ? -2.166 -3.180 14.977 1.00 94.38 78 ARG A O 1
ATOM 595 N N . ILE A 1 79 ? -3.121 -3.151 12.943 1.00 95.00 79 ILE A N 1
ATOM 596 C CA . ILE A 1 79 ? -4.295 -2.362 13.343 1.00 95.00 79 ILE A CA 1
ATOM 597 C C . ILE A 1 79 ? -5.143 -3.157 14.340 1.00 95.00 79 ILE A C 1
ATOM 599 O O . ILE A 1 79 ? -5.489 -2.627 15.394 1.00 95.00 79 ILE A O 1
ATOM 603 N N . GLU A 1 80 ? -5.383 -4.442 14.071 1.00 94.50 80 GLU A N 1
ATOM 604 C CA . GLU A 1 80 ? -6.058 -5.348 15.006 1.00 94.50 80 GLU A CA 1
ATOM 605 C C . GLU A 1 80 ? -5.328 -5.395 16.357 1.00 94.50 80 GLU A C 1
ATOM 607 O O . GLU A 1 80 ? -5.925 -5.132 17.400 1.00 94.50 80 GLU A O 1
ATOM 612 N N . GLN A 1 81 ? -4.012 -5.620 16.362 1.00 95.88 81 GLN A N 1
ATOM 613 C CA . GLN A 1 81 ? -3.228 -5.629 17.601 1.00 95.88 81 GLN A CA 1
ATOM 614 C C . GLN A 1 81 ? -3.312 -4.300 18.362 1.00 95.88 81 GLN A C 1
ATOM 616 O O . GLN A 1 81 ? -3.439 -4.302 19.589 1.00 95.88 81 GLN A O 1
ATOM 621 N N . LEU A 1 82 ? -3.262 -3.161 17.665 1.00 95.62 82 LEU A N 1
ATOM 622 C CA . LEU A 1 82 ? -3.391 -1.836 18.278 1.00 95.62 82 LEU A CA 1
ATOM 623 C C . LEU A 1 82 ? -4.784 -1.614 18.878 1.00 95.62 82 LEU A C 1
ATOM 625 O O . LEU A 1 82 ? -4.886 -0.997 19.938 1.00 95.62 82 LEU A O 1
ATOM 629 N N . SER A 1 83 ? -5.835 -2.152 18.257 1.00 94.75 83 SER A N 1
ATOM 630 C CA . SER A 1 83 ? -7.213 -2.053 18.757 1.00 94.75 83 SER A CA 1
ATOM 631 C C . SER A 1 83 ? -7.414 -2.730 20.121 1.00 94.75 83 SER A C 1
ATOM 633 O O . SER A 1 83 ? -8.284 -2.315 20.886 1.00 94.75 83 SER A O 1
ATOM 635 N N . VAL A 1 84 ? -6.568 -3.711 20.461 1.00 95.00 84 VAL A N 1
ATOM 636 C CA . VAL A 1 84 ? -6.632 -4.459 21.727 1.00 95.00 84 VAL A CA 1
ATOM 637 C C . VAL A 1 84 ? -5.569 -3.994 22.724 1.00 95.00 84 VAL A C 1
ATOM 639 O O . VAL A 1 84 ? -5.844 -3.840 23.911 1.00 95.00 84 VAL A O 1
ATOM 642 N N . THR A 1 85 ? -4.335 -3.770 22.266 1.00 96.00 85 THR A N 1
ATOM 643 C CA . THR A 1 85 ? -3.158 -3.671 23.151 1.00 96.00 85 THR A CA 1
ATOM 644 C C . THR A 1 85 ? -2.622 -2.253 23.343 1.00 96.00 85 THR A C 1
ATOM 646 O O . THR A 1 85 ? -1.788 -2.029 24.227 1.00 96.00 85 THR A O 1
ATOM 649 N N . ALA A 1 86 ? -3.064 -1.275 22.541 1.00 95.31 86 ALA A N 1
ATOM 650 C CA . ALA A 1 86 ? -2.539 0.082 22.637 1.00 95.31 86 ALA A CA 1
ATOM 651 C C . ALA A 1 86 ? -2.861 0.694 24.009 1.00 95.31 86 ALA A C 1
ATOM 653 O O . ALA A 1 86 ? -4.018 0.770 24.421 1.00 95.31 86 ALA A O 1
ATOM 654 N N . LYS A 1 87 ? -1.822 1.168 24.711 1.00 95.38 87 LYS A N 1
ATOM 655 C CA . LYS A 1 87 ? -1.960 1.838 26.018 1.00 95.38 87 LYS A CA 1
ATOM 656 C C . LYS A 1 87 ? -2.609 3.218 25.902 1.00 95.38 87 LYS A C 1
ATOM 658 O O . LYS A 1 87 ? -3.269 3.666 26.830 1.00 95.38 87 LYS A O 1
ATOM 663 N N . ASN A 1 88 ? -2.388 3.897 24.778 1.00 96.75 88 ASN A N 1
ATOM 664 C CA . ASN A 1 88 ? -2.989 5.192 24.498 1.00 96.75 88 ASN A CA 1
ATOM 665 C C . ASN A 1 88 ? -4.416 4.980 23.976 1.00 96.75 88 ASN A C 1
ATOM 667 O O . ASN A 1 88 ? -4.589 4.440 22.882 1.00 96.75 88 ASN A O 1
ATOM 671 N N . GLU A 1 89 ? -5.410 5.432 24.745 1.00 95.44 89 GLU A N 1
ATOM 672 C CA . GLU A 1 89 ? -6.831 5.308 24.394 1.00 95.44 89 GLU A CA 1
ATOM 673 C C . GLU A 1 89 ? -7.129 5.893 23.015 1.00 95.44 89 GLU A C 1
ATOM 675 O O . GLU A 1 89 ? -7.797 5.260 22.209 1.00 95.44 89 GLU A O 1
ATOM 680 N N . SER A 1 90 ? -6.576 7.060 22.687 1.00 96.12 90 SER A N 1
ATOM 681 C CA . SER A 1 90 ? -6.836 7.710 21.402 1.00 96.12 90 SER A CA 1
ATOM 682 C C . SER A 1 90 ? -6.337 6.880 20.220 1.00 96.12 90 SER A C 1
ATOM 684 O O . SER A 1 90 ? -6.949 6.892 19.154 1.00 96.12 90 SER A O 1
ATOM 686 N N . VAL A 1 91 ? -5.227 6.154 20.383 1.00 95.12 91 VAL A N 1
ATOM 687 C CA . VAL A 1 91 ? -4.712 5.240 19.349 1.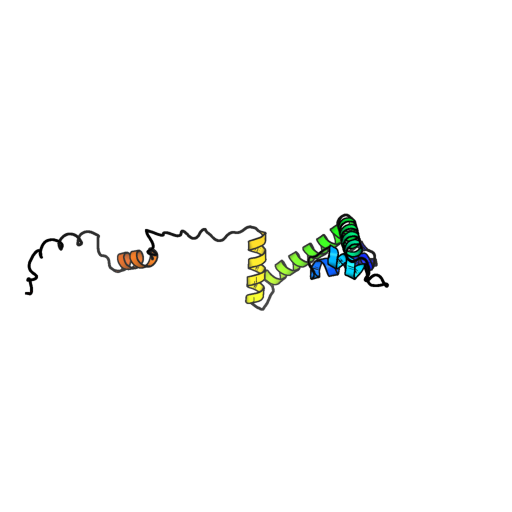00 95.12 91 VAL A CA 1
ATOM 688 C C . VAL A 1 91 ? -5.606 4.009 19.243 1.00 95.12 91 VAL A C 1
ATOM 690 O O . VAL A 1 91 ? -5.956 3.602 18.137 1.00 95.12 91 VAL A O 1
ATOM 693 N N . ARG A 1 92 ? -6.012 3.454 20.388 1.00 96.38 92 ARG A N 1
ATOM 694 C CA . ARG A 1 92 ? -6.908 2.301 20.453 1.00 96.38 92 ARG A CA 1
ATOM 695 C C . ARG A 1 92 ? -8.265 2.599 19.819 1.00 96.38 92 ARG A C 1
ATOM 697 O O . ARG A 1 92 ? -8.730 1.823 18.990 1.00 96.38 92 ARG A O 1
ATOM 704 N N . LEU A 1 93 ? -8.870 3.734 20.157 1.00 95.94 93 LEU A N 1
ATOM 705 C CA . LEU A 1 93 ? -10.147 4.184 19.610 1.00 95.94 93 LEU A CA 1
ATOM 706 C C . LEU A 1 93 ? -10.071 4.349 18.090 1.00 95.94 93 LEU A C 1
ATOM 708 O O . LEU A 1 93 ? -10.924 3.829 17.381 1.00 95.94 93 LEU A O 1
ATOM 712 N N . LYS A 1 94 ? -9.016 4.997 17.580 1.00 96.00 94 LYS A N 1
ATOM 713 C CA . LYS A 1 94 ? -8.805 5.149 16.132 1.00 96.00 94 LYS A CA 1
ATOM 714 C C . LYS A 1 94 ? -8.647 3.810 15.415 1.00 96.00 94 LYS A C 1
ATOM 716 O O . LYS A 1 94 ? -9.188 3.649 14.329 1.00 96.00 94 LYS A O 1
ATOM 721 N N . ALA A 1 95 ? -7.927 2.858 16.007 1.00 94.75 95 ALA A N 1
ATOM 722 C CA . ALA A 1 95 ? -7.784 1.522 15.433 1.00 94.75 95 ALA A CA 1
ATOM 723 C C . ALA A 1 95 ? -9.130 0.777 15.387 1.00 94.75 95 ALA A C 1
ATOM 725 O O . ALA A 1 95 ? -9.458 0.175 14.372 1.00 94.75 95 ALA A O 1
ATOM 726 N N . ASN A 1 96 ? -9.934 0.869 16.452 1.00 93.75 96 ASN A N 1
ATOM 727 C CA . ASN A 1 96 ? -11.282 0.294 16.479 1.00 93.75 96 ASN A CA 1
ATOM 728 C C . ASN A 1 96 ? -12.209 0.954 15.446 1.00 93.75 96 ASN A C 1
ATOM 730 O O . ASN A 1 96 ? -12.951 0.257 14.760 1.00 93.75 96 ASN A O 1
ATOM 734 N N . GLN A 1 97 ? -12.137 2.277 15.291 1.00 94.12 97 GLN A N 1
ATOM 735 C CA . GLN A 1 97 ? -12.905 2.997 14.276 1.00 94.12 97 GLN A CA 1
ATOM 736 C C . GLN A 1 97 ? -12.516 2.573 12.850 1.00 94.12 97 GLN A C 1
ATOM 738 O O . GLN A 1 97 ? -13.400 2.261 12.062 1.00 94.12 97 GLN A O 1
ATOM 743 N N . ASP A 1 98 ? -11.217 2.472 12.536 1.00 93.62 98 ASP A N 1
ATOM 744 C CA . ASP A 1 98 ? -10.750 2.008 11.216 1.00 93.62 98 ASP A CA 1
ATOM 745 C C . ASP A 1 98 ? -11.249 0.585 10.896 1.00 93.62 98 ASP A C 1
ATOM 747 O O . ASP A 1 98 ? -11.644 0.306 9.763 1.00 93.62 98 ASP A O 1
ATOM 751 N N . ILE A 1 99 ? -11.312 -0.304 11.896 1.00 93.38 99 ILE A N 1
ATOM 752 C CA . ILE A 1 99 ? -11.889 -1.650 11.736 1.00 93.38 99 ILE A CA 1
ATOM 753 C C . ILE A 1 99 ? -13.390 -1.575 11.419 1.00 93.38 99 ILE A C 1
ATOM 755 O O . ILE A 1 99 ? -13.846 -2.254 10.497 1.00 93.38 99 ILE A O 1
ATOM 759 N N . LEU A 1 100 ? -14.156 -0.755 12.146 1.00 92.12 100 LEU A N 1
ATOM 760 C CA . LEU A 1 100 ? -15.599 -0.593 11.922 1.00 92.12 100 LEU A CA 1
ATOM 761 C C . LEU A 1 100 ? -15.907 -0.020 10.533 1.00 92.12 100 LEU A C 1
ATOM 763 O O . LEU A 1 100 ? -16.767 -0.558 9.831 1.00 92.12 100 LEU A O 1
ATOM 767 N N . ASP A 1 101 ? -15.162 1.005 10.117 1.00 91.19 101 ASP A N 1
ATOM 768 C CA . ASP A 1 101 ? -15.309 1.643 8.807 1.00 91.19 101 ASP A CA 1
ATOM 769 C C . ASP A 1 101 ? -15.058 0.634 7.673 1.00 91.19 101 ASP A C 1
ATOM 771 O O . ASP A 1 101 ? -15.810 0.574 6.697 1.00 91.19 101 ASP A O 1
ATOM 775 N N . ARG A 1 102 ? -14.038 -0.227 7.816 1.00 88.50 102 ARG A N 1
ATOM 776 C CA . ARG A 1 102 ? -13.728 -1.293 6.844 1.00 88.50 102 ARG A CA 1
ATOM 777 C C . ARG A 1 102 ? -14.738 -2.435 6.851 1.00 88.50 102 ARG A C 1
ATOM 779 O O . ARG A 1 102 ? -14.976 -3.028 5.801 1.00 88.50 102 ARG A O 1
ATOM 786 N N . ALA A 1 103 ? -15.320 -2.748 8.006 1.00 89.50 103 ALA A N 1
ATOM 787 C CA . ALA A 1 103 ? -16.383 -3.743 8.132 1.00 89.50 103 ALA A CA 1
ATOM 788 C C . ALA A 1 103 ? -17.730 -3.245 7.571 1.00 89.50 103 ALA A C 1
ATOM 790 O O . ALA A 1 103 ? -18.667 -4.031 7.439 1.00 89.50 103 ALA A O 1
ATOM 791 N N . GLY A 1 104 ? -17.826 -1.961 7.205 1.00 85.19 104 GLY A N 1
ATOM 792 C CA . GLY A 1 104 ? -19.027 -1.373 6.620 1.00 85.19 104 GLY A CA 1
ATOM 793 C C . GLY A 1 104 ? -20.096 -1.012 7.651 1.00 85.19 104 GLY A C 1
ATOM 794 O O . GLY A 1 104 ? -21.249 -0.799 7.272 1.00 85.19 104 GLY A O 1
ATOM 795 N N . TYR A 1 105 ? -19.736 -0.922 8.936 1.00 85.31 105 TYR A N 1
ATOM 796 C CA . TYR A 1 105 ? -20.645 -0.408 9.955 1.00 85.31 105 TYR A CA 1
ATOM 797 C C . TYR A 1 105 ? -20.864 1.085 9.723 1.00 85.31 105 TYR A C 1
ATOM 799 O O . TYR A 1 105 ? -19.944 1.890 9.834 1.00 85.31 105 TYR A O 1
ATOM 807 N N . LYS A 1 106 ? -22.101 1.461 9.396 1.00 78.38 106 LYS A N 1
ATOM 808 C CA . LYS A 1 106 ? -22.510 2.862 9.292 1.00 78.38 106 LYS A CA 1
ATOM 809 C C . LYS A 1 106 ? -23.148 3.302 10.601 1.00 78.38 106 LYS A C 1
ATOM 811 O O . LYS A 1 106 ? -23.870 2.529 11.230 1.00 78.38 106 LYS A O 1
ATOM 816 N N . ALA A 1 107 ? -22.899 4.550 10.986 1.00 75.88 107 ALA A N 1
ATOM 817 C CA . ALA A 1 107 ? -23.672 5.186 12.041 1.00 75.88 107 ALA A CA 1
ATOM 818 C C . ALA A 1 107 ? -25.166 5.153 11.677 1.00 75.88 107 ALA A C 1
ATOM 820 O O . ALA A 1 107 ? -25.519 5.232 10.496 1.00 75.88 107 ALA A O 1
ATOM 821 N N . ALA A 1 108 ? -26.027 5.014 12.687 1.00 74.06 108 ALA A N 1
ATOM 822 C CA . ALA A 1 108 ? 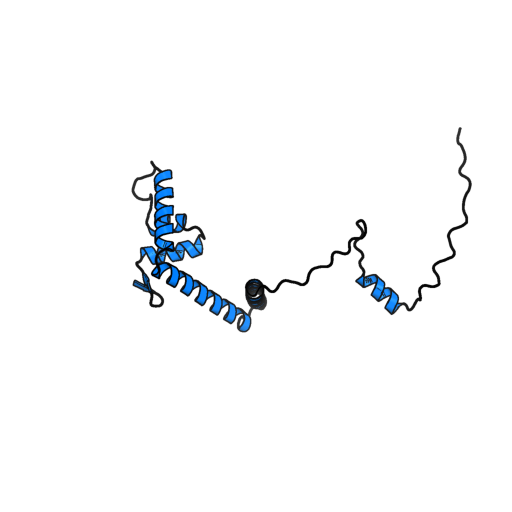-27.469 5.093 12.493 1.00 74.06 108 ALA A CA 1
ATOM 823 C C . ALA A 1 108 ? -27.831 6.425 11.817 1.00 74.06 108 ALA A C 1
ATOM 825 O O . ALA A 1 108 ? -27.235 7.459 12.128 1.00 74.06 108 ALA A O 1
ATOM 826 N N . GLU A 1 109 ? -28.782 6.387 10.882 1.00 70.06 109 GLU A N 1
ATOM 827 C CA . GLU A 1 109 ? -29.241 7.585 10.181 1.00 70.06 109 GLU A CA 1
ATOM 828 C C . GLU A 1 109 ? -29.725 8.626 11.197 1.00 70.06 109 GLU A C 1
ATOM 830 O O . GLU A 1 109 ? -30.571 8.343 12.049 1.00 70.06 109 GLU A O 1
ATOM 835 N N . SER A 1 110 ? -29.177 9.840 11.121 1.00 65.31 110 SER A N 1
ATOM 836 C CA . SER A 1 110 ? -29.716 10.966 11.872 1.00 65.31 110 SER A CA 1
ATOM 837 C C . SER A 1 110 ? -31.040 11.364 11.226 1.00 65.31 110 SER A C 1
ATOM 839 O O . SER A 1 110 ? -31.050 11.888 10.111 1.00 65.31 110 SER A O 1
ATOM 841 N N . LEU A 1 111 ? -32.152 11.104 11.912 1.00 68.12 111 LEU A N 1
ATOM 842 C CA . LEU A 1 111 ? -33.457 11.637 11.534 1.00 68.12 111 LEU A CA 1
ATOM 843 C C . LEU A 1 111 ? -33.422 13.162 11.679 1.00 68.12 111 LEU A C 1
ATOM 845 O O . LEU A 1 111 ? -33.508 13.687 12.787 1.00 68.12 111 LEU A O 1
ATOM 849 N N . ASP A 1 112 ? -33.278 13.862 10.557 1.00 59.00 112 ASP A N 1
ATOM 850 C CA . ASP A 1 112 ? -33.430 15.312 10.499 1.00 59.00 112 ASP A CA 1
ATOM 851 C C . ASP A 1 112 ? -34.928 15.633 10.412 1.00 59.00 112 ASP A C 1
ATOM 853 O O . ASP A 1 112 ? -35.544 15.595 9.345 1.00 59.00 112 ASP A O 1
ATOM 857 N N . ILE A 1 113 ? -35.555 15.845 11.570 1.00 59.56 113 ILE A N 1
ATOM 858 C CA . ILE A 1 113 ? -36.953 16.273 11.647 1.00 59.56 113 ILE A CA 1
ATOM 859 C C . ILE A 1 113 ? -36.961 17.798 11.558 1.00 59.56 113 ILE A C 1
ATOM 861 O O . ILE A 1 113 ? -36.967 18.501 12.567 1.00 59.56 113 ILE A O 1
ATOM 865 N N . THR A 1 114 ? -36.951 18.317 10.333 1.00 56.66 114 THR A N 1
ATOM 866 C CA . THR A 1 114 ? -37.133 19.748 10.082 1.00 56.66 114 THR A CA 1
ATOM 867 C C . THR A 1 114 ? -38.591 20.018 9.706 1.00 56.66 114 THR A C 1
ATOM 869 O O . THR A 1 114 ? -39.040 19.658 8.617 1.00 56.66 114 THR A O 1
ATOM 872 N N . SER A 1 115 ? -39.349 20.702 10.569 1.00 50.75 115 SER A N 1
ATOM 873 C CA . SER A 1 115 ? -40.598 21.351 10.152 1.00 50.75 115 SER A CA 1
ATOM 874 C C . SER A 1 115 ? -40.299 22.815 9.843 1.00 50.75 115 SER A C 1
ATOM 876 O O . SER A 1 115 ? -40.041 23.598 10.751 1.00 50.75 115 SER A O 1
ATOM 878 N N . ARG A 1 116 ? -40.302 23.192 8.558 1.00 47.31 116 ARG A N 1
ATOM 879 C CA . ARG A 1 116 ? -40.236 24.600 8.104 1.00 47.31 116 ARG A CA 1
ATOM 880 C C . ARG A 1 116 ? -39.162 25.469 8.796 1.00 47.31 116 ARG A C 1
ATOM 882 O O . ARG A 1 116 ? -39.417 26.626 9.100 1.00 47.31 116 ARG A O 1
ATOM 889 N N . GLY A 1 117 ? -37.956 24.939 8.997 1.00 50.03 117 GLY A N 1
ATOM 890 C CA . GLY A 1 117 ? -36.807 25.729 9.459 1.00 50.03 117 GLY A CA 1
ATOM 891 C C . GLY A 1 117 ? -36.647 25.884 10.974 1.00 50.03 117 GLY A C 1
ATOM 892 O O . GLY A 1 117 ? -35.657 26.476 11.393 1.00 50.03 117 GLY A O 1
ATOM 893 N N . GLU A 1 118 ? -37.524 25.307 11.794 1.00 51.72 118 GLU A N 1
ATOM 894 C CA . GLU A 1 118 ? -37.266 25.168 13.229 1.00 51.72 118 GLU A CA 1
ATOM 895 C C . GLU A 1 118 ? -36.772 23.750 13.519 1.00 51.72 118 GLU A C 1
ATOM 897 O O . GLU A 1 118 ? -37.418 22.758 13.166 1.00 51.72 118 GLU A O 1
ATOM 902 N N . LYS A 1 119 ? -35.581 23.654 14.128 1.00 51.38 119 LYS A N 1
ATOM 903 C CA . LYS A 1 119 ? -35.116 22.412 14.748 1.00 51.38 119 LYS A CA 1
ATOM 904 C C . LYS A 1 119 ? -36.126 22.065 15.828 1.00 51.38 119 LYS A C 1
ATOM 906 O O . LYS A 1 119 ? -36.206 22.766 16.832 1.00 51.38 119 LYS A O 1
ATOM 911 N N . ILE A 1 120 ? -36.901 21.007 15.623 1.00 53.09 120 ILE A N 1
ATOM 912 C CA . ILE A 1 120 ? -37.731 20.508 16.704 1.00 53.09 120 ILE A CA 1
ATOM 913 C C . ILE A 1 120 ? -36.806 19.710 17.626 1.00 53.09 120 ILE A C 1
ATOM 915 O O . ILE A 1 120 ? -36.468 18.562 17.334 1.00 53.09 120 ILE A O 1
ATOM 919 N N . ASP A 1 121 ? -36.413 20.316 18.746 1.00 52.88 121 ASP A N 1
ATOM 920 C CA . ASP A 1 121 ? -35.793 19.633 19.886 1.00 52.88 121 ASP A CA 1
ATOM 921 C C . ASP A 1 121 ? -36.842 18.718 20.559 1.00 52.88 121 ASP A C 1
ATOM 923 O O . ASP A 1 121 ? -37.310 18.926 21.678 1.00 52.88 121 ASP A O 1
ATOM 927 N N . LEU A 1 122 ? -37.255 17.673 19.832 1.00 52.31 122 LEU A N 1
ATOM 928 C CA . LEU A 1 122 ? -38.320 16.722 20.187 1.00 52.31 122 LEU A CA 1
ATOM 929 C C . LEU A 1 122 ? -38.022 15.918 21.459 1.00 52.31 122 LEU A C 1
ATOM 931 O O . LEU A 1 122 ? -38.918 15.271 22.006 1.00 52.31 122 LEU A O 1
ATOM 935 N N . ILE A 1 123 ? -36.772 15.938 21.924 1.00 56.22 123 ILE A N 1
ATOM 936 C CA . ILE A 1 123 ? -36.342 15.210 23.116 1.00 56.22 123 ILE A CA 1
ATOM 937 C C . ILE A 1 123 ? -36.562 16.057 24.378 1.00 56.22 123 ILE A C 1
ATOM 939 O O . ILE A 1 123 ? -36.998 15.510 25.389 1.00 56.22 123 ILE A O 1
ATOM 943 N N . GLU A 1 124 ? -36.373 17.380 24.331 1.00 54.28 124 GLU A N 1
ATOM 944 C CA . GLU A 1 124 ? -36.530 18.228 25.523 1.00 54.28 124 GLU A CA 1
ATOM 945 C C . GLU A 1 124 ? -38.004 18.446 25.894 1.00 54.28 124 GLU A C 1
ATOM 947 O O . GLU A 1 124 ? -38.364 18.365 27.070 1.00 54.28 124 GLU A O 1
ATOM 952 N N . GLN A 1 125 ? -38.892 18.611 24.907 1.00 49.75 125 GLN A N 1
ATOM 953 C CA . GLN A 1 125 ? -40.316 18.850 25.180 1.00 49.75 125 GLN A CA 1
ATOM 954 C C . GLN A 1 125 ? -41.046 17.621 25.737 1.00 49.75 125 GLN A C 1
ATOM 956 O O . GLN A 1 125 ? -41.850 17.756 26.660 1.00 49.75 125 GLN A O 1
ATOM 961 N N . LYS A 1 126 ? -40.749 16.408 25.249 1.00 51.28 126 LYS A N 1
ATOM 962 C CA . LYS A 1 126 ? -41.359 15.182 25.797 1.00 51.28 126 LYS A CA 1
ATOM 963 C C . LYS A 1 126 ? -40.884 14.884 27.215 1.00 51.28 126 LYS A C 1
ATOM 965 O O . LYS A 1 126 ? -41.682 14.436 28.032 1.00 51.28 126 LYS A O 1
ATOM 970 N N . VAL A 1 127 ? -39.617 15.159 27.525 1.00 56.84 127 VAL A N 1
ATOM 971 C CA . VAL A 1 127 ? -39.089 15.000 28.887 1.00 56.84 127 VAL A CA 1
ATOM 972 C C . VAL A 1 127 ? -39.732 16.018 29.832 1.00 56.84 127 VAL A C 1
ATOM 974 O O . VAL A 1 127 ? -40.142 15.640 30.925 1.00 56.84 127 VAL A O 1
ATOM 977 N N . ALA A 1 128 ? -39.929 17.268 29.401 1.00 53.19 128 ALA A N 1
ATOM 978 C CA . ALA A 1 128 ? -40.648 18.268 30.190 1.00 53.19 128 ALA A CA 1
ATOM 979 C C . ALA A 1 128 ? -42.121 17.888 30.435 1.00 53.19 128 ALA A C 1
ATOM 981 O O . ALA A 1 128 ? -42.596 18.025 31.561 1.00 53.19 128 ALA A O 1
ATOM 982 N N . LEU A 1 129 ? -42.836 17.356 29.435 1.00 53.59 129 LEU A N 1
ATOM 983 C CA . LEU A 1 129 ? -44.235 16.928 29.589 1.00 53.59 129 LEU A CA 1
ATOM 984 C C . LEU A 1 129 ? -44.372 15.738 30.557 1.00 53.59 129 LEU A C 1
ATOM 986 O O . LEU A 1 129 ? -45.223 15.744 31.445 1.00 53.59 129 LEU A O 1
ATOM 990 N N . ILE A 1 130 ? -43.477 14.748 30.438 1.00 57.78 130 ILE A N 1
ATOM 991 C CA . ILE A 1 130 ? -43.443 13.567 31.317 1.00 57.78 130 ILE A CA 1
ATOM 992 C C . ILE A 1 130 ? -43.080 13.958 32.760 1.00 57.78 130 ILE A C 1
ATOM 994 O O . ILE A 1 130 ? -43.621 13.381 33.701 1.00 57.78 130 ILE A O 1
ATOM 998 N N . LEU A 1 131 ? -42.197 14.946 32.953 1.00 54.06 131 LEU A N 1
ATOM 999 C CA . LEU A 1 131 ? -41.785 15.416 34.281 1.00 54.06 131 LEU A CA 1
ATOM 1000 C C . LEU A 1 131 ? -42.775 16.398 34.931 1.00 54.06 131 LEU A C 1
ATOM 1002 O O . LE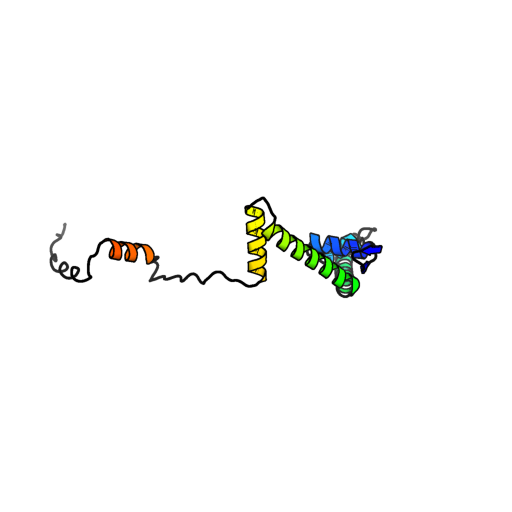U A 1 131 ? -42.760 16.535 36.152 1.00 54.06 131 LEU A O 1
ATOM 1006 N N . THR A 1 132 ? -43.624 17.082 34.154 1.00 57.84 132 THR A N 1
ATOM 1007 C CA . THR A 1 132 ? -44.568 18.095 34.672 1.00 57.84 132 THR A CA 1
ATOM 1008 C C . THR A 1 132 ? -46.018 17.620 34.777 1.00 57.84 132 THR A C 1
ATOM 1010 O O . THR A 1 132 ? -46.823 18.311 35.397 1.00 57.84 132 THR A O 1
ATOM 1013 N N . GLY A 1 133 ? -46.356 16.439 34.245 1.00 54.03 133 GLY A N 1
ATOM 1014 C CA . GLY A 1 133 ? -47.624 15.753 34.523 1.00 54.03 133 GLY A CA 1
ATOM 1015 C C . GLY A 1 133 ? -48.894 16.495 34.086 1.00 54.03 133 GLY A C 1
ATOM 1016 O O . GLY A 1 133 ? -49.959 16.234 34.643 1.00 54.03 133 GLY A O 1
ATOM 1017 N N . LYS A 1 134 ? -48.807 17.427 33.130 1.00 52.41 134 LYS A N 1
ATOM 1018 C CA . LYS A 1 134 ? -49.974 18.143 32.597 1.00 52.41 134 LYS A CA 1
ATOM 1019 C C . LYS A 1 134 ? -50.524 17.418 31.369 1.00 52.41 134 LYS A C 1
ATOM 1021 O O . LYS A 1 134 ? -49.805 17.244 30.391 1.00 52.41 134 LYS A O 1
ATOM 1026 N N . ASN A 1 135 ? -51.786 16.996 31.453 1.00 44.84 135 ASN A N 1
ATOM 1027 C CA . ASN A 1 135 ? -52.549 16.434 30.339 1.00 44.84 135 ASN A CA 1
ATOM 1028 C C . ASN A 1 135 ? -53.084 17.558 29.434 1.00 44.84 135 ASN A C 1
ATOM 1030 O O . ASN A 1 135 ? -53.344 18.662 29.908 1.00 44.84 135 ASN A O 1
ATOM 1034 N N . ASP A 1 136 ? -53.262 17.243 28.151 1.00 49.19 136 ASP A N 1
ATOM 1035 C CA . ASP A 1 136 ? -53.530 18.142 27.012 1.00 49.19 136 ASP A CA 1
ATOM 1036 C C . ASP A 1 136 ? -54.850 18.959 27.045 1.00 49.19 136 ASP A C 1
ATOM 1038 O O . ASP A 1 136 ? -55.231 19.539 26.031 1.00 49.19 136 ASP A O 1
ATOM 1042 N N . GLU A 1 137 ? -55.571 19.052 28.166 1.00 49.25 137 GLU A N 1
ATOM 1043 C CA . GLU A 1 137 ? -56.937 19.614 28.181 1.00 49.25 137 GLU A CA 1
ATOM 1044 C C . GLU A 1 137 ? -57.051 21.127 28.485 1.00 49.25 137 GLU A C 1
ATOM 1046 O O . GLU A 1 137 ? -58.130 21.683 28.316 1.00 49.25 137 GLU A O 1
ATOM 1051 N N . ASP A 1 138 ? -55.973 21.846 28.826 1.00 46.44 138 ASP A N 1
ATOM 1052 C CA . ASP A 1 138 ? -56.074 23.247 29.310 1.00 46.44 138 ASP A CA 1
ATOM 1053 C C . ASP A 1 138 ? -55.743 24.357 28.275 1.00 46.44 138 ASP A C 1
ATOM 1055 O O . ASP A 1 138 ? -55.557 25.516 28.651 1.00 46.44 138 ASP A O 1
ATOM 1059 N N . VAL A 1 139 ? -55.628 24.063 26.971 1.00 48.91 139 VAL A N 1
ATOM 1060 C CA . VAL A 1 139 ? -55.118 25.050 25.974 1.00 48.91 139 VAL A CA 1
ATOM 1061 C C . VAL A 1 139 ? -56.207 25.797 25.182 1.00 48.91 139 VAL A C 1
ATOM 1063 O O . VAL A 1 139 ? -55.899 26.735 24.450 1.00 48.91 139 VAL A O 1
ATOM 1066 N N . GLN A 1 140 ? -57.493 25.492 25.345 1.00 44.16 140 GLN A N 1
ATOM 1067 C CA . GLN A 1 140 ? -58.556 26.227 24.642 1.00 44.16 140 GLN A CA 1
ATOM 1068 C C . GLN A 1 140 ? -59.324 27.153 25.580 1.00 44.16 140 GLN A C 1
ATOM 1070 O O . GLN A 1 140 ? -60.298 26.709 26.161 1.00 44.16 140 GLN A O 1
ATOM 1075 N N . GLU A 1 141 ? -58.897 28.419 25.701 1.00 45.19 141 GLU A N 1
ATOM 1076 C CA . GLU A 1 141 ? -59.778 29.581 25.974 1.00 45.19 141 GLU A CA 1
ATOM 1077 C C . GLU A 1 141 ? -58.977 30.890 26.169 1.00 45.19 141 GLU A C 1
ATOM 1079 O O . GLU A 1 141 ? -59.048 31.481 27.236 1.00 45.19 141 GLU A O 1
ATOM 1084 N N . ARG A 1 142 ? -58.193 31.384 25.189 1.00 44.56 142 ARG A N 1
ATOM 1085 C CA . ARG A 1 142 ? -57.720 32.800 25.174 1.00 44.56 142 ARG A CA 1
ATOM 1086 C C . ARG A 1 142 ? -57.392 33.326 23.773 1.00 44.56 142 ARG A C 1
ATOM 1088 O O . ARG A 1 142 ? -56.298 33.827 23.551 1.00 44.56 142 ARG A O 1
ATOM 1095 N N . GLU A 1 143 ? -58.332 33.270 22.843 1.00 47.53 143 GLU A N 1
ATOM 1096 C CA . GLU A 1 143 ? -58.319 34.167 21.680 1.00 47.53 143 GLU A CA 1
ATOM 1097 C C . GLU A 1 143 ? -59.763 34.559 21.390 1.00 47.53 143 GLU A C 1
ATOM 1099 O O . GLU A 1 143 ? -60.459 33.790 20.751 1.00 47.53 143 GLU A O 1
ATOM 1104 N N . ASP A 1 144 ? -60.226 35.673 21.972 1.00 42.84 144 ASP A N 1
ATOM 1105 C CA . ASP A 1 144 ? -61.351 36.492 21.482 1.00 42.84 144 ASP A CA 1
ATOM 1106 C C . ASP A 1 144 ? -61.594 37.687 22.428 1.00 42.84 144 ASP A C 1
ATOM 1108 O O . ASP A 1 144 ? -62.565 37.724 23.177 1.00 42.84 144 ASP A O 1
ATOM 1112 N N . SER A 1 145 ? -60.695 38.678 22.420 1.00 46.94 145 SER A N 1
ATOM 1113 C CA . SER A 1 145 ? -61.033 40.080 22.735 1.00 46.94 145 SER A CA 1
ATOM 1114 C C . SER A 1 145 ? -59.799 40.974 22.597 1.00 46.94 145 SER A C 1
ATOM 1116 O O . SER A 1 145 ? -58.982 41.015 23.508 1.00 46.94 145 SER A O 1
ATOM 1118 N N . GLU A 1 146 ? -59.668 41.677 21.472 1.00 45.28 146 GLU A N 1
ATOM 1119 C CA . GLU A 1 146 ? -59.266 43.099 21.410 1.00 45.28 146 GLU A CA 1
ATOM 1120 C C . GLU A 1 146 ? -59.176 43.542 19.940 1.00 45.28 146 GLU A C 1
ATOM 1122 O O . GLU A 1 146 ? -58.117 43.689 19.335 1.00 45.28 146 GLU A O 1
ATOM 1127 N N . SER A 1 147 ? -60.348 43.750 19.339 1.00 42.75 147 SER A N 1
ATOM 1128 C CA . SER A 1 147 ? -60.505 44.609 18.171 1.00 42.75 147 SER A CA 1
ATOM 1129 C C . SER A 1 147 ? -60.861 46.018 18.651 1.00 42.75 147 SER A C 1
ATOM 1131 O O . SER A 1 147 ? -61.955 46.207 19.182 1.00 42.75 147 SER A O 1
ATOM 1133 N N . GLY A 1 148 ? -59.998 47.006 18.407 1.00 37.66 148 GLY A N 1
ATOM 1134 C CA . GLY A 1 148 ? -60.425 48.405 18.335 1.00 37.66 148 GLY A CA 1
ATOM 1135 C C . GLY A 1 148 ? -59.478 49.451 18.927 1.00 37.66 148 GLY A C 1
ATOM 1136 O O . GLY A 1 148 ? -59.190 49.438 20.113 1.00 37.66 148 GLY A O 1
ATOM 1137 N N . GLU A 1 149 ? -59.154 50.420 18.066 1.00 39.34 149 GLU A N 1
ATOM 1138 C CA . GLU A 1 149 ? -58.777 51.820 18.336 1.00 39.34 149 GLU A CA 1
ATOM 1139 C C . GLU A 1 149 ? -57.289 52.214 18.296 1.00 39.34 149 GLU A C 1
ATOM 1141 O O . GLU A 1 149 ? -56.452 51.789 19.082 1.00 39.34 149 GLU A O 1
ATOM 1146 N N . GLY A 1 150 ? -56.988 53.120 17.354 1.00 44.66 150 GLY A N 1
ATOM 1147 C CA . GLY A 1 150 ? -55.669 53.712 17.126 1.00 44.66 150 GLY A CA 1
ATOM 1148 C C . GLY A 1 150 ? -55.674 54.850 16.093 1.00 44.66 150 GLY A C 1
ATOM 1149 O O . GLY A 1 150 ? -54.987 54.765 15.087 1.00 44.66 150 GLY A O 1
ATOM 1150 N N . VAL A 1 151 ? -56.537 55.847 16.326 1.00 47.09 151 VAL A N 1
ATOM 1151 C CA . VAL A 1 151 ? -56.462 57.306 16.053 1.00 47.09 151 VAL A CA 1
ATOM 1152 C C . VAL A 1 151 ? -55.592 57.864 14.894 1.00 47.09 151 VAL A C 1
ATOM 1154 O O . VAL A 1 151 ? -54.380 57.692 14.825 1.00 47.09 151 VAL A O 1
ATOM 1157 N N . VAL A 1 152 ? -56.260 58.688 14.073 1.00 46.44 152 VAL A N 1
ATOM 1158 C CA . VAL A 1 152 ? -55.779 59.596 13.009 1.00 46.44 152 VAL A CA 1
ATOM 1159 C C . VAL A 1 152 ? -54.999 60.795 13.584 1.00 46.44 152 VAL A C 1
ATOM 1161 O O . VAL A 1 152 ? -55.485 61.441 14.509 1.00 46.44 152 VAL A O 1
ATOM 1164 N N . GLN A 1 153 ? -53.853 61.161 12.994 1.00 41.94 153 GLN A N 1
ATOM 1165 C CA . GLN A 1 153 ? -53.215 62.475 13.195 1.00 41.94 153 GLN A CA 1
ATOM 1166 C C . GLN A 1 153 ? -53.294 63.314 11.914 1.00 41.94 153 GLN A C 1
ATOM 1168 O O . GLN A 1 153 ? -53.021 62.812 10.822 1.00 41.94 153 GLN A O 1
ATOM 1173 N N . GLY A 1 154 ? -53.706 64.574 12.083 1.00 44.22 154 GLY A N 1
ATOM 1174 C CA . GLY A 1 154 ? -53.581 65.656 11.105 1.00 44.22 154 GLY A CA 1
ATOM 1175 C C . GLY A 1 154 ? -52.376 66.541 11.384 1.00 44.22 154 GLY A C 1
ATOM 1176 O O . GLY A 1 154 ? -51.734 66.349 12.442 1.00 44.22 154 GLY A O 1
#

Secondary structure (DSSP, 8-state):
-EETTEE--HHHHHHHHHHHHHS-HHHHHHHHHTTTTTT-TT-HHHHHHHHHHHHHHHHT-HHHHHHHHHHHHHHHHHHHHHHHH-SSHHHHHHHHHHHHHHHT-PPPP----EETTEE--HHHHHHHHHHH---TTS--S-------------